Protein AF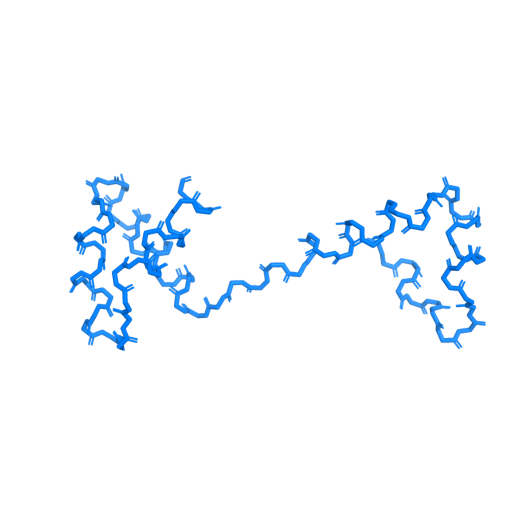-A0AAW8RB76-F1 (afdb_monomer)

pLDDT: mean 85.6, std 10.04, range [54.69, 95.81]

Secondary structure (DSSP, 8-state):
-HHHHHSTTTS-HHHHHHHTT--HHHHHHHHHHTT----HHHHHHHHHHHHTTT-S-HHHHHHHHTTTS---HHHHHHHHHHH-

Solvent-accessible surface area (backbone atoms only — not comparable to full-atom values): 5126 Å² total; per-residue (Å²): 119,64,69,56,70,74,42,52,91,83,40,56,70,67,60,49,24,59,75,71,73,44,53,69,67,58,50,58,61,51,59,56,66,79,59,74,71,68,50,73,65,50,48,50,53,52,49,56,33,57,77,50,70,64,72,55,52,50,69,59,49,37,66,58,47,50,79,81,39,96,69,60,62,66,58,44,42,51,46,44,68,75,73,104

Organism: Carnobacterium divergens (NCBI:txid2748)

Mean predicted aligned error: 9.51 Å

Sequence (84 aa):
MKFIKQNTDAFSITKLTELVGISRSFYYRHQNKEKVKFSYLEQRIQQLTKENHFLYGYRKIHTLISKEFSVDINKVARAMRKYG

Structure (mmCIF, N/CA/C/O backbone):
data_AF-A0AAW8RB76-F1
#
_entry.id   AF-A0AAW8RB76-F1
#
loop_
_atom_site.group_PDB
_atom_site.id
_atom_site.type_symbol
_atom_site.label_atom_id
_atom_site.label_alt_id
_atom_site.label_comp_id
_atom_site.label_asym_id
_atom_site.label_entity_id
_atom_site.label_seq_id
_atom_site.pdbx_PDB_ins_code
_atom_site.Cartn_x
_atom_site.Cartn_y
_atom_site.Cartn_z
_atom_site.occupancy
_atom_site.B_iso_or_equiv
_atom_site.auth_seq_id
_atom_site.auth_comp_id
_atom_site.auth_asym_id
_atom_site.auth_atom_id
_atom_site.pdbx_PDB_model_num
ATOM 1 N N . MET A 1 1 ? 8.445 8.003 -17.193 1.00 66.62 1 MET A N 1
ATOM 2 C CA . MET A 1 1 ? 9.105 7.220 -18.281 1.00 66.62 1 MET A CA 1
ATOM 3 C C . MET A 1 1 ? 8.217 7.062 -19.518 1.00 66.62 1 MET A C 1
ATOM 5 O O . MET A 1 1 ? 8.009 5.959 -20.020 1.00 66.62 1 MET A O 1
ATOM 9 N N . LYS A 1 2 ? 7.668 8.174 -20.018 1.00 73.81 2 LYS A N 1
ATOM 10 C CA . LYS A 1 2 ? 6.580 8.156 -21.006 1.00 73.81 2 LYS A CA 1
ATOM 11 C C . LYS A 1 2 ? 7.079 7.868 -22.430 1.00 73.81 2 LYS A C 1
ATOM 13 O O . LYS A 1 2 ? 6.473 7.056 -23.111 1.00 73.81 2 LYS A O 1
ATOM 18 N N . PHE A 1 3 ? 8.238 8.422 -22.797 1.00 82.81 3 PHE A N 1
ATOM 19 C CA . PHE A 1 3 ? 8.881 8.234 -24.104 1.00 82.81 3 PHE A CA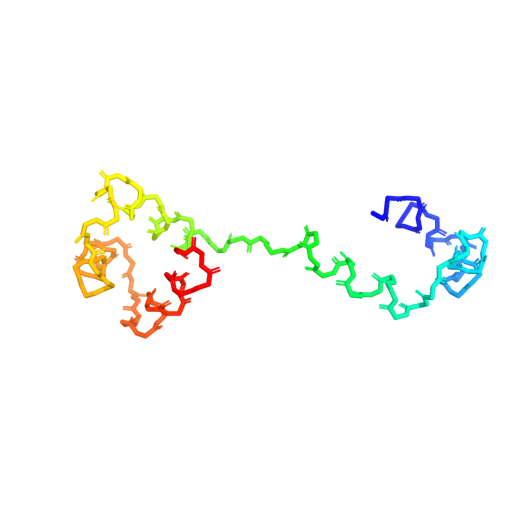 1
ATOM 20 C C . PHE A 1 3 ? 9.182 6.762 -24.431 1.00 82.81 3 PHE A C 1
ATOM 22 O O . PHE A 1 3 ? 8.767 6.265 -25.472 1.00 82.81 3 PHE A O 1
ATOM 29 N N . ILE A 1 4 ? 9.830 6.035 -23.511 1.00 84.00 4 ILE A N 1
ATOM 30 C CA . ILE A 1 4 ? 10.158 4.613 -23.715 1.00 84.00 4 ILE A CA 1
ATOM 31 C C . ILE A 1 4 ? 8.877 3.780 -23.847 1.00 84.00 4 ILE A C 1
ATOM 33 O O . ILE A 1 4 ? 8.784 2.966 -24.751 1.00 84.00 4 ILE A O 1
ATOM 37 N N . LYS A 1 5 ? 7.858 4.027 -23.007 1.00 82.62 5 LYS A N 1
ATOM 38 C CA . LYS A 1 5 ? 6.548 3.345 -23.085 1.00 82.62 5 LYS A CA 1
ATOM 39 C C . LYS A 1 5 ? 5.794 3.589 -24.398 1.00 82.62 5 LYS A C 1
ATOM 41 O O . LYS A 1 5 ? 4.973 2.763 -24.754 1.00 82.62 5 LYS A O 1
ATOM 46 N N . GLN A 1 6 ? 5.998 4.729 -25.053 1.00 85.25 6 GLN A N 1
ATOM 47 C CA . GLN A 1 6 ? 5.307 5.076 -26.301 1.00 85.25 6 GLN A CA 1
ATOM 48 C C . GLN A 1 6 ? 5.965 4.456 -27.537 1.00 85.25 6 GLN A C 1
ATOM 50 O O . GLN A 1 6 ? 5.340 4.398 -28.585 1.00 85.25 6 GLN A O 1
ATOM 55 N N . ASN A 1 7 ? 7.218 4.012 -27.419 1.00 85.94 7 ASN A N 1
ATOM 56 C CA . ASN A 1 7 ? 8.021 3.527 -28.542 1.00 85.94 7 ASN A CA 1
ATOM 57 C C . ASN A 1 7 ? 8.417 2.050 -28.394 1.00 85.94 7 ASN A C 1
ATOM 59 O O . ASN A 1 7 ? 9.217 1.549 -29.184 1.00 85.94 7 ASN A O 1
ATOM 63 N N . THR A 1 8 ? 7.861 1.341 -27.404 1.00 83.38 8 THR A N 1
ATOM 64 C CA . THR A 1 8 ? 8.094 -0.099 -27.192 1.00 83.38 8 THR A CA 1
ATOM 65 C C . THR A 1 8 ? 7.627 -0.969 -28.347 1.00 83.38 8 THR A C 1
ATOM 67 O O . THR A 1 8 ? 8.162 -2.058 -28.523 1.00 83.38 8 THR A O 1
ATOM 70 N N . ASP A 1 9 ? 6.653 -0.497 -29.123 1.00 84.44 9 ASP A N 1
ATOM 71 C CA . ASP A 1 9 ? 6.072 -1.261 -30.230 1.00 84.44 9 ASP A CA 1
ATOM 72 C C . ASP A 1 9 ? 6.992 -1.257 -31.462 1.00 84.44 9 ASP A C 1
ATOM 74 O O . ASP A 1 9 ? 6.956 -2.177 -32.273 1.00 84.44 9 ASP A O 1
ATOM 78 N N . ALA A 1 10 ? 7.857 -0.242 -31.576 1.00 87.25 10 ALA A N 1
ATOM 79 C CA . ALA A 1 10 ? 8.792 -0.071 -32.687 1.00 87.25 10 ALA A CA 1
ATOM 80 C C . ALA A 1 10 ? 10.237 -0.468 -32.335 1.00 87.25 10 ALA A C 1
ATOM 82 O O . ALA A 1 10 ? 11.001 -0.872 -33.211 1.00 87.25 10 ALA A O 1
ATOM 83 N N . PHE A 1 11 ? 10.639 -0.362 -31.062 1.00 88.12 11 PHE A N 1
ATOM 84 C CA . PHE A 1 11 ? 12.023 -0.582 -30.638 1.00 88.12 11 PHE A CA 1
ATOM 85 C C . PHE A 1 11 ? 12.127 -1.375 -29.336 1.00 88.12 11 PHE A C 1
ATOM 87 O O . PHE A 1 11 ? 11.299 -1.267 -28.432 1.00 88.12 11 PHE A O 1
ATOM 94 N N . SER A 1 12 ? 13.220 -2.132 -29.199 1.00 89.50 12 SER A N 1
ATOM 95 C CA . SER A 1 12 ? 13.511 -2.848 -27.959 1.00 89.50 12 SER A CA 1
ATOM 96 C C . SER A 1 12 ? 13.819 -1.879 -26.814 1.00 89.50 12 SER A C 1
ATOM 98 O O . SER A 1 12 ? 14.453 -0.838 -27.003 1.00 89.50 12 SER A O 1
ATOM 100 N N . ILE A 1 13 ? 13.432 -2.262 -25.590 1.00 88.06 13 ILE A N 1
ATOM 101 C CA . ILE A 1 13 ? 13.728 -1.491 -24.370 1.00 88.06 13 ILE A CA 1
ATOM 102 C C . ILE A 1 13 ? 15.222 -1.175 -24.264 1.00 88.06 13 ILE A C 1
ATOM 104 O O . ILE A 1 13 ? 15.563 -0.073 -23.860 1.00 88.06 13 ILE A O 1
ATOM 108 N N . THR A 1 14 ? 16.100 -2.100 -24.662 1.00 89.44 14 THR A N 1
ATOM 109 C CA . THR A 1 14 ? 17.556 -1.901 -24.651 1.00 89.44 14 THR A CA 1
ATOM 110 C C . THR A 1 14 ? 17.966 -0.687 -25.485 1.00 89.44 14 THR A C 1
ATOM 112 O O . THR A 1 14 ? 18.559 0.239 -24.936 1.00 89.44 14 THR A O 1
ATOM 115 N N . LYS A 1 15 ? 17.549 -0.630 -26.759 1.00 89.56 15 LYS A N 1
ATOM 116 C CA . LYS A 1 15 ? 17.856 0.499 -27.653 1.00 89.56 15 LYS A CA 1
ATOM 117 C C . LYS A 1 15 ? 17.268 1.810 -27.141 1.00 89.56 15 LYS A C 1
ATOM 119 O O . LYS A 1 15 ? 17.917 2.847 -27.191 1.00 89.56 15 LYS A O 1
ATOM 124 N N . LEU A 1 16 ? 16.047 1.768 -26.611 1.00 91.06 16 LEU A N 1
ATOM 125 C CA . LEU A 1 16 ? 15.392 2.952 -26.055 1.00 91.06 16 LEU A CA 1
ATOM 126 C C . LEU A 1 16 ? 16.101 3.468 -24.796 1.00 91.06 16 LEU A C 1
ATOM 128 O O . LEU A 1 16 ? 16.197 4.675 -24.596 1.00 91.06 16 LEU A O 1
ATOM 132 N N . THR A 1 17 ? 16.601 2.573 -23.942 1.00 90.62 17 THR A N 1
ATOM 133 C CA . THR A 1 17 ? 17.362 2.960 -22.747 1.00 90.62 17 THR A CA 1
ATOM 134 C C . THR A 1 17 ? 18.741 3.509 -23.098 1.00 90.62 17 THR A C 1
ATOM 136 O O . THR A 1 17 ? 19.149 4.502 -22.502 1.00 90.62 17 THR A O 1
ATOM 139 N N . GLU A 1 18 ? 19.407 2.937 -24.105 1.00 90.06 18 GLU A N 1
ATOM 140 C CA . GLU A 1 18 ? 20.676 3.441 -24.647 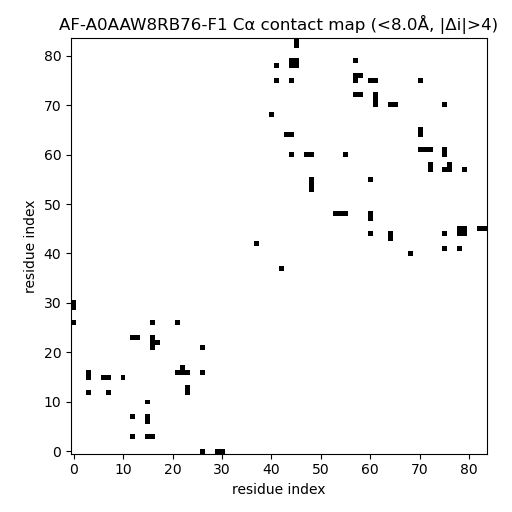1.00 90.06 18 GLU A CA 1
ATOM 141 C C . GLU A 1 18 ? 20.508 4.837 -25.252 1.00 90.06 18 GLU A C 1
ATOM 143 O O . GLU A 1 18 ? 21.262 5.743 -24.911 1.00 90.06 18 GLU A O 1
ATOM 148 N N . LEU A 1 19 ? 19.464 5.043 -26.063 1.00 89.62 19 LEU A N 1
ATOM 149 C CA . LEU A 1 19 ? 19.159 6.332 -26.691 1.00 89.62 19 LEU A CA 1
ATOM 150 C C . LEU A 1 19 ? 18.920 7.450 -25.665 1.00 89.62 19 LEU A C 1
ATOM 152 O O . LEU A 1 19 ? 19.315 8.591 -25.878 1.00 89.62 19 LEU A O 1
ATOM 156 N N . VAL A 1 20 ? 18.259 7.125 -24.552 1.00 86.69 20 VAL A N 1
ATOM 157 C CA . VAL A 1 20 ? 17.939 8.080 -23.477 1.00 86.69 20 VAL A CA 1
ATOM 158 C C . VAL A 1 20 ? 19.086 8.196 -22.456 1.00 86.69 20 VAL A C 1
ATOM 160 O O . VAL A 1 20 ? 19.021 9.020 -21.547 1.00 86.69 20 VAL A O 1
ATOM 163 N N . GLY A 1 21 ? 20.142 7.385 -22.579 1.00 90.00 21 GLY A N 1
ATOM 164 C CA . GLY A 1 21 ? 21.289 7.401 -21.669 1.00 90.00 21 GLY A CA 1
ATOM 165 C C . GLY A 1 21 ? 20.981 6.881 -20.260 1.00 90.00 21 GLY A C 1
ATOM 166 O O . GLY A 1 21 ? 21.618 7.292 -19.293 1.00 90.00 21 GLY A O 1
ATOM 167 N N . ILE A 1 22 ? 19.995 5.990 -20.110 1.00 89.69 22 ILE A N 1
ATOM 168 C CA . ILE A 1 22 ? 19.634 5.387 -18.818 1.00 89.69 22 ILE A CA 1
ATOM 169 C C . ILE A 1 22 ? 19.920 3.888 -18.811 1.00 89.69 22 ILE A C 1
ATOM 171 O O . ILE A 1 22 ? 19.835 3.212 -19.830 1.00 89.69 22 ILE A O 1
ATOM 175 N N . SER A 1 23 ? 20.189 3.314 -17.640 1.00 88.88 23 SER A N 1
ATOM 176 C CA . SER A 1 23 ? 20.315 1.860 -17.536 1.00 88.88 23 SER A CA 1
ATOM 177 C C . SER A 1 23 ? 18.948 1.164 -17.590 1.00 88.88 23 SER A C 1
ATOM 179 O O . SER A 1 23 ? 17.942 1.671 -17.079 1.00 88.88 23 SER A O 1
ATOM 181 N N . ARG A 1 24 ? 18.907 -0.066 -18.123 1.00 88.50 24 ARG A N 1
ATOM 182 C CA . ARG A 1 24 ? 17.705 -0.927 -18.065 1.00 88.50 24 ARG A CA 1
ATOM 183 C C . ARG A 1 24 ? 17.198 -1.114 -16.634 1.00 88.50 24 ARG A C 1
ATOM 185 O O . ARG A 1 24 ? 15.993 -1.127 -16.394 1.00 88.50 24 ARG A O 1
ATOM 192 N N . SER A 1 25 ? 18.104 -1.223 -15.666 1.00 87.00 25 SER A N 1
ATOM 193 C CA . SER A 1 25 ? 17.756 -1.334 -14.248 1.00 87.00 25 SER A CA 1
ATOM 194 C C . SER A 1 25 ? 17.130 -0.046 -13.706 1.00 87.00 25 SER A C 1
ATOM 196 O O . SER A 1 25 ? 16.166 -0.112 -12.943 1.00 87.00 25 SER A O 1
ATOM 198 N N . PHE A 1 26 ? 17.598 1.133 -14.128 1.00 87.75 26 PHE A N 1
ATOM 199 C CA . PHE A 1 26 ? 16.931 2.398 -13.816 1.00 87.75 26 PHE A CA 1
ATOM 200 C C . PHE A 1 26 ? 15.512 2.446 -14.395 1.00 87.75 26 PHE A C 1
ATOM 202 O O . PHE A 1 26 ? 14.595 2.825 -13.659 1.00 87.75 26 PHE A O 1
ATOM 209 N N . TYR A 1 27 ? 15.327 1.994 -15.643 1.00 87.00 27 TYR A N 1
ATOM 210 C CA . TYR A 1 27 ? 14.020 1.880 -16.297 1.00 87.00 27 TYR A CA 1
ATOM 211 C C . TYR A 1 27 ? 13.019 1.055 -15.477 1.00 87.00 27 TYR A C 1
ATOM 213 O O . TYR A 1 27 ? 12.020 1.589 -14.992 1.00 87.00 27 TYR A O 1
ATOM 221 N N . TYR A 1 28 ? 13.313 -0.221 -15.230 1.00 86.19 28 TYR A N 1
ATOM 222 C CA . TYR A 1 28 ? 12.374 -1.108 -14.535 1.00 86.19 28 TYR A CA 1
ATOM 223 C C . TYR A 1 28 ? 12.095 -0.681 -13.084 1.00 86.19 28 TYR A C 1
ATOM 225 O O . TYR A 1 28 ? 10.956 -0.773 -12.621 1.00 86.19 28 TYR A O 1
ATOM 233 N N . ARG A 1 29 ? 13.091 -0.134 -12.368 1.00 81.75 29 ARG A N 1
ATOM 234 C CA . ARG A 1 29 ? 12.885 0.387 -11.001 1.00 81.75 29 ARG A CA 1
ATOM 235 C C . ARG A 1 29 ? 11.869 1.527 -10.955 1.00 81.75 29 ARG A C 1
ATOM 237 O O . ARG A 1 29 ? 11.064 1.584 -10.029 1.00 81.75 29 ARG A O 1
ATOM 244 N N . HIS A 1 30 ? 11.902 2.437 -11.924 1.00 76.81 30 HIS A N 1
ATOM 245 C CA . HIS A 1 30 ? 11.013 3.603 -11.946 1.00 76.81 30 HIS A CA 1
ATOM 246 C C . HIS A 1 30 ? 9.676 3.318 -12.632 1.00 76.81 30 HIS A C 1
ATOM 248 O O . HIS A 1 30 ? 8.675 3.945 -12.290 1.00 76.81 30 HIS A O 1
ATOM 254 N N . GLN A 1 31 ? 9.616 2.318 -13.513 1.00 73.25 31 GLN A N 1
ATOM 255 C CA . GLN A 1 31 ? 8.367 1.836 -14.099 1.00 73.25 31 GLN A CA 1
ATOM 256 C C . GLN A 1 31 ? 7.391 1.300 -13.034 1.00 73.25 31 GLN A C 1
ATOM 258 O O . GLN A 1 31 ? 6.184 1.525 -13.142 1.00 73.25 31 GLN A O 1
ATOM 263 N N . ASN A 1 32 ? 7.906 0.638 -11.992 1.00 62.78 32 ASN A N 1
ATOM 264 C CA . ASN A 1 32 ? 7.102 0.084 -10.896 1.00 62.78 32 ASN A CA 1
ATOM 265 C C . ASN A 1 32 ? 6.648 1.141 -9.876 1.00 62.78 32 ASN A C 1
ATOM 267 O O . ASN A 1 32 ? 5.593 0.986 -9.262 1.00 62.78 32 ASN A O 1
ATOM 271 N N . LYS A 1 33 ? 7.393 2.244 -9.728 1.00 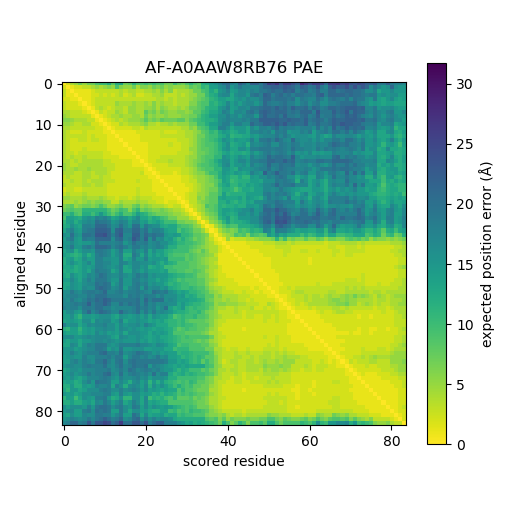61.75 33 LYS A N 1
ATOM 272 C CA . LYS A 1 33 ? 7.007 3.363 -8.849 1.00 61.75 33 LYS A CA 1
ATOM 273 C C . LYS A 1 33 ? 5.805 4.142 -9.389 1.00 61.75 33 LYS A C 1
ATOM 275 O O . LYS A 1 33 ? 4.970 4.575 -8.607 1.00 61.75 33 LYS A O 1
ATOM 280 N N . GLU A 1 34 ? 5.664 4.249 -10.714 1.00 56.88 34 GLU A N 1
ATOM 281 C CA . GLU A 1 34 ? 4.508 4.902 -11.360 1.00 56.88 34 GLU A CA 1
ATOM 282 C C . GLU A 1 34 ? 3.183 4.118 -11.189 1.00 56.88 34 GLU A C 1
ATOM 284 O O . GLU A 1 34 ? 2.123 4.633 -11.538 1.00 56.88 34 GLU A O 1
ATOM 289 N N . LYS A 1 35 ? 3.209 2.872 -10.687 1.00 54.69 35 LYS A N 1
ATOM 290 C CA . LYS A 1 35 ? 2.046 1.965 -10.657 1.00 54.69 35 LYS A CA 1
ATOM 291 C C . LYS A 1 35 ? 1.685 1.434 -9.271 1.00 54.69 35 LYS A C 1
ATOM 293 O O . LYS A 1 35 ? 1.043 0.388 -9.183 1.00 54.69 35 LYS A O 1
ATOM 298 N N . VAL A 1 36 ? 2.001 2.135 -8.183 1.00 56.44 36 VAL A N 1
ATOM 299 C CA . VAL A 1 36 ? 1.345 1.812 -6.904 1.00 56.44 36 VAL A CA 1
ATOM 300 C C . VAL A 1 36 ? -0.091 2.346 -6.960 1.00 56.44 36 VAL A C 1
ATOM 302 O O . VAL A 1 36 ? -0.439 3.332 -6.322 1.00 56.44 36 VAL A O 1
ATOM 305 N N . LYS A 1 37 ? -0.930 1.717 -7.792 1.00 58.12 37 LYS A N 1
ATOM 306 C CA . LYS A 1 37 ? -2.377 1.881 -7.728 1.00 58.12 37 LYS A CA 1
ATOM 307 C C . LYS A 1 37 ? -2.793 1.306 -6.383 1.00 58.12 37 LYS A C 1
ATOM 309 O O . LYS A 1 37 ? -2.700 0.099 -6.176 1.00 58.12 37 LYS A O 1
ATOM 314 N N . PHE A 1 38 ? -3.185 2.180 -5.468 1.00 62.69 38 PHE A N 1
ATOM 315 C CA . PHE A 1 38 ? -3.799 1.770 -4.217 1.00 62.69 38 PHE A CA 1
ATOM 316 C C . PHE A 1 38 ? -5.011 0.901 -4.537 1.00 62.69 38 PHE A C 1
ATOM 318 O O . PHE A 1 38 ? -5.850 1.299 -5.354 1.00 62.69 38 PHE A O 1
ATOM 325 N N . SER A 1 39 ? -5.119 -0.260 -3.896 1.00 79.56 39 SER A N 1
ATOM 326 C CA . SER A 1 39 ? -6.401 -0.960 -3.882 1.00 79.56 39 SER A CA 1
ATOM 327 C C . SER A 1 39 ? -7.458 -0.052 -3.247 1.00 79.56 39 SER A C 1
ATOM 329 O O . SER A 1 39 ? -7.135 0.777 -2.394 1.00 79.56 39 SER A O 1
ATOM 331 N N . TYR A 1 40 ? -8.723 -0.208 -3.638 1.00 85.75 40 TYR A N 1
ATOM 332 C CA . TYR A 1 40 ? -9.829 0.576 -3.073 1.00 85.75 40 TYR A CA 1
ATOM 333 C C . TYR A 1 40 ? -9.841 0.540 -1.530 1.00 85.75 40 TYR A C 1
ATOM 335 O O . TYR A 1 40 ? -10.024 1.560 -0.872 1.00 85.75 40 TYR A O 1
ATOM 343 N N . LEU A 1 41 ? -9.497 -0.617 -0.957 1.00 87.06 41 LEU A N 1
ATOM 344 C CA . LEU A 1 41 ? -9.299 -0.809 0.477 1.00 87.06 41 LEU A CA 1
ATOM 345 C C . LEU A 1 41 ? -8.175 0.071 1.056 1.00 87.06 41 LEU A C 1
ATOM 347 O O . LEU A 1 41 ? -8.371 0.719 2.079 1.00 87.06 41 LEU A O 1
ATOM 351 N N . GLU A 1 42 ? -6.997 0.107 0.427 1.00 88.31 42 GLU A N 1
ATOM 352 C CA . GLU A 1 42 ? -5.877 0.945 0.887 1.00 88.31 42 GLU A CA 1
ATOM 353 C C . GLU A 1 42 ? -6.217 2.440 0.807 1.00 88.31 42 GLU A C 1
ATOM 355 O O . GLU A 1 42 ? -5.849 3.193 1.709 1.00 88.31 42 GLU A O 1
ATOM 360 N N . GLN A 1 43 ? -6.959 2.862 -0.225 1.00 89.75 43 GLN A N 1
ATOM 361 C CA . GLN A 1 43 ? -7.452 4.240 -0.339 1.00 89.75 43 GLN A CA 1
ATOM 362 C C . GLN A 1 43 ? -8.394 4.580 0.815 1.00 89.75 43 GLN A C 1
ATOM 364 O O . GLN A 1 43 ? -8.223 5.609 1.466 1.00 89.75 43 GLN A O 1
ATOM 369 N N . ARG A 1 44 ? -9.347 3.690 1.121 1.00 92.38 44 ARG A N 1
ATOM 370 C CA . ARG A 1 44 ? -10.296 3.892 2.220 1.00 92.38 44 ARG A CA 1
ATOM 371 C C . ARG A 1 44 ? -9.605 3.927 3.585 1.00 92.38 44 ARG A C 1
ATOM 373 O O . ARG A 1 44 ? -9.922 4.789 4.397 1.00 92.38 44 ARG A O 1
ATOM 380 N N . ILE A 1 45 ? -8.620 3.057 3.821 1.00 91.25 45 ILE A N 1
ATOM 381 C CA . ILE A 1 45 ? -7.799 3.066 5.047 1.00 91.25 45 ILE A CA 1
ATOM 382 C C . ILE A 1 45 ? -7.050 4.397 5.196 1.00 91.25 45 ILE A C 1
ATOM 384 O O . ILE A 1 45 ? -7.038 4.980 6.283 1.00 91.25 45 ILE A O 1
ATOM 388 N N . GLN A 1 46 ? -6.439 4.899 4.119 1.00 90.06 46 GLN A N 1
ATOM 389 C CA . GLN A 1 46 ? -5.742 6.186 4.148 1.00 90.06 46 GLN A CA 1
ATOM 390 C C . GLN A 1 46 ? -6.717 7.343 4.408 1.00 90.06 46 GLN A C 1
ATOM 392 O O . GLN A 1 46 ? -6.412 8.229 5.206 1.00 90.06 46 GLN A O 1
ATOM 397 N N . GLN A 1 47 ? -7.890 7.313 3.776 1.00 91.81 47 GLN A N 1
ATOM 398 C CA . GLN A 1 47 ? -8.942 8.305 3.967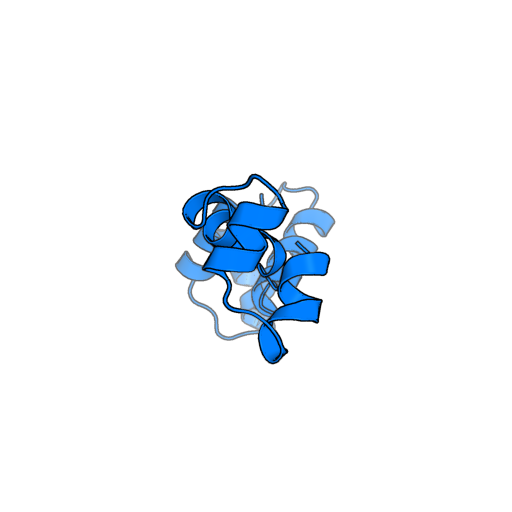 1.00 91.81 47 GLN A CA 1
ATOM 399 C C . GLN A 1 47 ? -9.412 8.350 5.428 1.00 91.81 47 GLN A C 1
ATOM 401 O O . GLN A 1 47 ? -9.361 9.411 6.043 1.00 91.81 47 GLN A O 1
ATOM 406 N N . LEU A 1 48 ? -9.752 7.199 6.021 1.00 92.62 48 LEU A N 1
ATOM 407 C CA . LEU A 1 48 ? -10.154 7.106 7.431 1.00 92.62 48 LEU A CA 1
ATOM 408 C C . LEU A 1 48 ? -9.059 7.611 8.376 1.00 92.62 48 LEU A C 1
ATOM 410 O O . LEU A 1 48 ? -9.347 8.256 9.382 1.00 92.62 48 LEU A O 1
ATOM 414 N N . THR A 1 49 ? -7.793 7.340 8.058 1.00 91.25 49 THR A N 1
ATOM 415 C CA . THR A 1 49 ? -6.666 7.808 8.874 1.00 91.25 49 THR A CA 1
ATOM 416 C C . THR A 1 49 ? -6.545 9.336 8.826 1.00 91.25 49 THR A C 1
ATOM 418 O O . THR A 1 49 ? -6.363 9.963 9.869 1.00 91.25 49 THR A O 1
ATOM 421 N N . LYS A 1 50 ? -6.707 9.943 7.640 1.00 89.88 50 LYS A N 1
ATOM 422 C CA . LYS A 1 50 ? -6.699 11.404 7.451 1.00 89.88 50 LYS A CA 1
ATOM 423 C C . LYS A 1 50 ? -7.891 12.086 8.122 1.00 89.88 50 LYS A C 1
ATOM 425 O O . LYS A 1 50 ? -7.695 13.071 8.822 1.00 89.88 50 LYS A O 1
ATOM 430 N N . GLU A 1 51 ? -9.098 11.544 7.967 1.00 92.19 51 GLU A N 1
ATOM 431 C CA . GLU A 1 51 ? -10.320 12.052 8.617 1.00 92.19 51 GLU A CA 1
ATOM 432 C C . GLU A 1 51 ? -10.178 12.079 10.144 1.00 92.19 51 GLU A C 1
ATOM 434 O O . GLU A 1 51 ? -10.577 13.035 10.805 1.00 92.19 51 GLU A O 1
ATOM 439 N N . ASN A 1 52 ? -9.520 11.066 10.711 1.00 90.31 52 ASN A N 1
ATOM 440 C CA . ASN A 1 52 ? -9.255 10.974 12.145 1.00 90.31 52 ASN A CA 1
ATOM 441 C C . ASN A 1 52 ? -7.929 11.632 12.564 1.00 90.31 52 ASN A C 1
ATOM 443 O O . ASN A 1 52 ? -7.450 11.379 13.669 1.00 90.31 52 ASN A O 1
ATOM 447 N N . HIS A 1 53 ? -7.326 12.455 11.698 1.00 88.38 53 HIS A N 1
ATOM 448 C CA . HIS A 1 53 ? -6.126 13.244 11.994 1.00 88.38 53 HIS A CA 1
ATOM 449 C C . HIS A 1 53 ? -4.962 12.394 12.532 1.00 88.38 53 HIS A C 1
ATOM 451 O O . HIS A 1 53 ? -4.213 12.829 13.401 1.00 88.38 53 HIS A O 1
ATOM 457 N N . PHE A 1 54 ? -4.830 11.154 12.044 1.00 85.62 54 PHE A N 1
ATOM 458 C CA . PHE A 1 54 ? -3.812 10.182 12.467 1.00 85.62 54 PHE A CA 1
ATOM 459 C C . PHE A 1 54 ? -3.844 9.815 13.963 1.00 85.62 54 PHE A C 1
ATOM 461 O O . PHE A 1 54 ? -2.960 9.115 14.451 1.00 85.62 54 PHE A O 1
ATOM 468 N N . LEU A 1 55 ? -4.891 10.211 14.693 1.00 90.06 55 LEU A N 1
ATOM 469 C CA . LEU A 1 55 ? -5.042 9.923 16.119 1.00 90.06 55 LEU A CA 1
ATOM 470 C C . LEU A 1 55 ? -5.343 8.438 16.372 1.00 90.06 55 LEU A C 1
ATOM 472 O O . LEU A 1 55 ? -5.112 7.896 17.454 1.00 90.06 55 LEU A O 1
ATOM 476 N N . TYR A 1 56 ? -5.928 7.773 15.376 1.00 92.75 56 TYR A N 1
ATOM 477 C CA . TYR A 1 56 ? -6.355 6.386 15.469 1.00 92.75 56 TYR A CA 1
ATOM 478 C C . TYR A 1 56 ? -5.283 5.458 14.910 1.00 92.75 56 TYR A C 1
ATOM 480 O O . TYR A 1 56 ? -4.972 5.476 13.723 1.00 92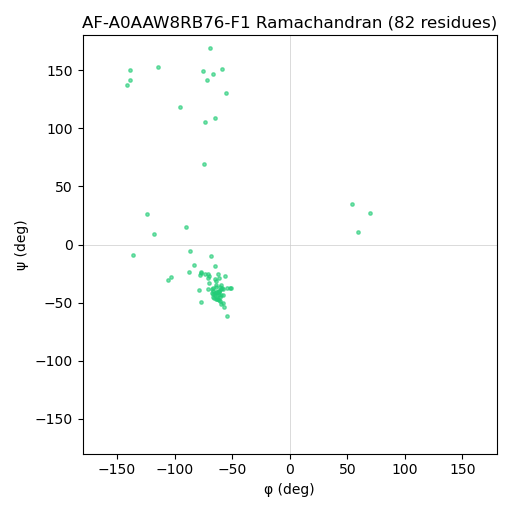.75 56 TYR A O 1
ATOM 488 N N . GLY A 1 57 ? -4.762 4.585 15.774 1.00 91.19 57 GLY A N 1
ATOM 489 C CA . GLY A 1 57 ? -3.902 3.483 15.353 1.00 91.19 57 GLY A CA 1
ATOM 490 C C . GLY A 1 57 ? -4.661 2.411 14.561 1.00 91.19 57 GLY A C 1
ATOM 491 O O . GLY A 1 57 ? -5.895 2.358 14.553 1.00 91.19 57 GLY A O 1
ATOM 492 N N . TYR A 1 58 ? -3.912 1.487 13.957 1.00 93.62 58 TYR A N 1
ATOM 493 C CA . TYR A 1 58 ? -4.455 0.480 13.035 1.00 93.62 58 TYR A CA 1
ATOM 494 C C . TYR A 1 58 ? -5.566 -0.401 13.611 1.00 93.62 58 TYR A C 1
ATOM 496 O O . TYR A 1 58 ? -6.419 -0.855 12.856 1.00 93.62 58 TYR A O 1
ATOM 504 N N . ARG A 1 59 ? -5.604 -0.620 14.932 1.00 94.69 59 ARG A N 1
ATOM 505 C CA . ARG A 1 59 ? -6.688 -1.370 15.587 1.00 94.69 59 ARG A CA 1
ATOM 506 C C . ARG A 1 59 ? -8.029 -0.640 15.487 1.00 94.69 59 ARG A C 1
ATOM 508 O O . ARG A 1 59 ? -9.021 -1.251 15.114 1.00 94.69 59 ARG A O 1
ATOM 515 N N . LYS A 1 60 ? -8.049 0.671 15.759 1.00 95.31 60 LYS A N 1
ATOM 516 C CA . LYS A 1 60 ? -9.267 1.490 15.640 1.00 95.31 60 LYS A CA 1
ATOM 517 C C . LYS A 1 60 ? -9.699 1.626 14.182 1.00 95.31 60 LYS A C 1
ATOM 519 O O . LYS A 1 60 ? -10.878 1.476 13.885 1.00 95.31 60 LYS A O 1
ATOM 524 N N . ILE A 1 61 ? -8.745 1.837 13.271 1.00 94.88 61 ILE A N 1
ATOM 525 C CA . ILE A 1 61 ? -9.032 1.873 11.83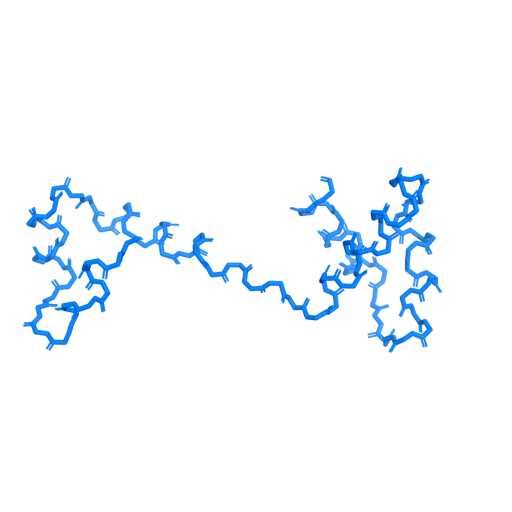1 1.00 94.88 61 ILE A CA 1
ATOM 526 C C . ILE A 1 61 ? -9.591 0.529 11.347 1.00 94.88 61 ILE A C 1
ATOM 528 O O . ILE A 1 61 ? -10.555 0.524 10.588 1.00 94.88 61 ILE A O 1
ATOM 532 N N . HIS A 1 62 ? -9.059 -0.602 11.833 1.00 95.81 62 HIS A N 1
ATOM 533 C CA . HIS A 1 62 ? -9.579 -1.942 11.536 1.00 95.81 62 HIS A CA 1
ATOM 534 C C . HIS A 1 62 ? -11.048 -2.102 11.945 1.00 95.81 62 HIS A C 1
ATOM 536 O O . HIS A 1 62 ? -11.840 -2.588 11.147 1.00 95.81 62 HIS A O 1
ATOM 542 N N . THR A 1 63 ? -11.438 -1.619 13.127 1.00 95.44 63 THR A N 1
ATOM 543 C CA . THR A 1 63 ? -12.841 -1.658 13.581 1.00 95.44 63 THR A CA 1
ATOM 544 C C . THR A 1 63 ? -1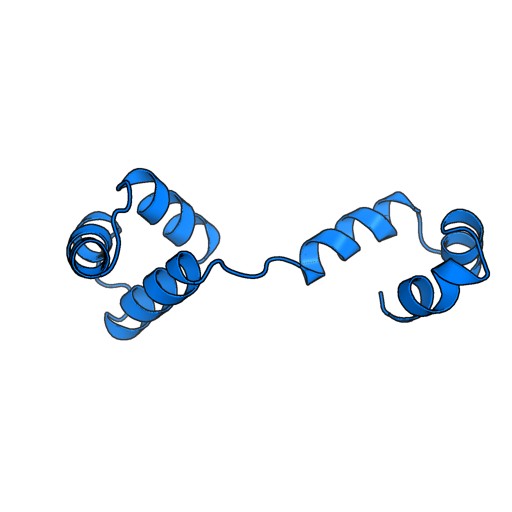3.783 -0.802 12.726 1.00 95.44 63 THR A C 1
ATOM 546 O O . THR A 1 63 ? -14.971 -1.101 12.627 1.00 95.44 63 THR A O 1
ATOM 549 N N . LEU A 1 64 ? -13.284 0.280 12.125 1.00 93.94 64 LEU A N 1
ATOM 550 C CA . LEU A 1 64 ? -14.078 1.132 11.236 1.00 93.94 64 LEU A CA 1
ATOM 551 C C . LEU A 1 64 ? -14.241 0.488 9.856 1.00 93.94 64 LEU A C 1
ATOM 553 O O . LEU A 1 64 ? -15.358 0.354 9.368 1.00 93.94 64 LEU A O 1
ATOM 557 N N . ILE A 1 65 ? -13.135 0.037 9.259 1.00 93.75 65 ILE A N 1
ATOM 558 C CA . ILE A 1 65 ? -13.121 -0.559 7.918 1.00 93.75 65 ILE A CA 1
ATOM 559 C C . ILE A 1 65 ? -13.796 -1.940 7.891 1.00 93.75 65 ILE A C 1
ATOM 561 O O . ILE A 1 65 ? -14.344 -2.318 6.860 1.00 93.75 65 ILE A O 1
ATOM 565 N N . SER A 1 66 ? -13.805 -2.683 9.007 1.00 92.81 66 SER A N 1
ATOM 566 C CA . SER A 1 66 ? -14.435 -4.009 9.089 1.00 92.81 66 SER A CA 1
ATOM 567 C C . SER A 1 66 ? -15.955 -3.973 8.914 1.00 92.81 66 SER A C 1
ATOM 569 O O . SER A 1 66 ? -16.556 -4.996 8.598 1.00 92.81 66 SER A O 1
ATOM 571 N N . LYS A 1 67 ? -16.575 -2.796 9.086 1.00 91.75 67 LYS A N 1
ATOM 572 C CA . LYS A 1 67 ? -18.000 -2.567 8.808 1.00 91.75 67 LYS A CA 1
ATOM 573 C C . LYS A 1 67 ? -18.309 -2.507 7.311 1.00 91.75 67 LYS A C 1
ATOM 575 O O . LYS A 1 67 ? -19.437 -2.765 6.916 1.00 91.75 67 LYS A O 1
ATOM 580 N N . GLU A 1 68 ? -17.318 -2.149 6.498 1.00 90.38 68 GLU A N 1
ATOM 581 C CA . GLU A 1 68 ? -17.449 -1.961 5.048 1.00 90.38 68 GLU A CA 1
ATOM 582 C C . GLU A 1 68 ? -16.803 -3.119 4.263 1.00 90.38 68 GLU A C 1
ATOM 584 O O . GLU A 1 68 ? -17.258 -3.471 3.177 1.00 90.38 68 GLU A O 1
ATOM 589 N N . PHE A 1 69 ? -15.749 -3.737 4.810 1.00 88.56 69 PHE A N 1
ATOM 590 C CA . PHE A 1 69 ? -14.956 -4.772 4.146 1.00 88.56 69 PHE A CA 1
ATOM 591 C C . PHE A 1 69 ? -14.597 -5.909 5.097 1.00 88.56 69 PHE A C 1
ATOM 593 O O . PHE A 1 69 ? -14.158 -5.681 6.222 1.00 88.56 69 PHE A O 1
ATOM 600 N N . SER A 1 70 ? -14.623 -7.145 4.598 1.00 90.12 70 SER A N 1
ATOM 601 C CA . SER A 1 70 ? -13.942 -8.249 5.279 1.00 90.12 70 SER A CA 1
ATOM 602 C C . SER A 1 70 ? -12.430 -8.105 5.085 1.00 90.12 70 SER A C 1
ATOM 604 O O . SER A 1 70 ? -11.903 -8.301 3.986 1.00 90.12 70 SER A O 1
ATOM 606 N N . VAL A 1 71 ? -11.722 -7.687 6.138 1.00 89.75 71 VAL A N 1
ATOM 607 C CA . VAL A 1 71 ? -10.280 -7.424 6.090 1.00 89.75 71 VAL A CA 1
ATOM 608 C C . VAL A 1 71 ? -9.570 -7.877 7.362 1.00 89.75 71 VAL A C 1
ATOM 610 O O . VAL A 1 71 ? -10.015 -7.633 8.483 1.00 89.75 71 VAL A O 1
ATOM 613 N N . ASP A 1 72 ? -8.414 -8.508 7.168 1.00 92.06 72 ASP A N 1
ATOM 614 C CA . ASP A 1 72 ? -7.513 -8.897 8.247 1.00 92.06 72 ASP A CA 1
ATOM 615 C C . ASP A 1 72 ? -6.800 -7.685 8.866 1.00 92.06 72 ASP A C 1
ATOM 617 O O . ASP A 1 72 ? -6.335 -6.775 8.167 1.00 92.06 72 ASP A O 1
ATOM 621 N N . ILE A 1 73 ? -6.638 -7.706 10.187 1.00 92.81 73 ILE A N 1
ATOM 622 C CA . ILE A 1 73 ? -6.017 -6.615 10.944 1.00 92.81 73 ILE A CA 1
ATOM 623 C C . ILE A 1 73 ? -4.572 -6.331 10.507 1.00 92.81 73 ILE A C 1
ATOM 625 O O . ILE A 1 73 ? -4.157 -5.170 10.437 1.00 92.81 73 ILE A O 1
ATOM 629 N N . ASN A 1 74 ? -3.809 -7.358 10.120 1.00 93.25 74 ASN A N 1
ATOM 630 C CA . ASN A 1 74 ? -2.434 -7.188 9.654 1.00 93.25 74 ASN A CA 1
ATOM 631 C C . ASN A 1 74 ? -2.388 -6.522 8.280 1.00 93.25 74 ASN A C 1
ATOM 633 O O . ASN A 1 74 ? -1.419 -5.834 7.955 1.00 93.25 74 ASN A O 1
ATOM 637 N N . LYS A 1 75 ? -3.428 -6.705 7.457 1.00 90.44 75 LYS A N 1
ATOM 638 C CA . LYS A 1 75 ? -3.536 -6.017 6.168 1.00 90.44 75 LYS A CA 1
ATOM 639 C C . LYS A 1 75 ? -3.716 -4.514 6.374 1.00 90.44 75 LYS A C 1
ATOM 641 O O . LYS A 1 75 ? -3.042 -3.744 5.693 1.00 90.44 75 LYS A O 1
ATOM 646 N N . VAL A 1 76 ? -4.517 -4.109 7.362 1.00 92.50 76 VAL A N 1
ATOM 647 C CA . VAL A 1 76 ? -4.665 -2.699 7.762 1.00 92.50 76 VAL A CA 1
ATOM 648 C C . VAL A 1 76 ? -3.351 -2.138 8.303 1.00 92.50 76 VAL A C 1
ATOM 650 O O . VAL A 1 76 ? -2.904 -1.089 7.847 1.00 92.50 76 VAL A O 1
ATOM 653 N N . ALA A 1 77 ? -2.677 -2.865 9.199 1.00 92.81 77 ALA A N 1
ATOM 654 C CA . ALA A 1 77 ? -1.387 -2.443 9.749 1.00 92.81 77 ALA A CA 1
ATOM 655 C C . ALA A 1 77 ? -0.314 -2.252 8.661 1.00 92.81 77 ALA A C 1
ATOM 657 O O . ALA A 1 77 ? 0.409 -1.256 8.669 1.00 92.81 77 ALA A O 1
ATOM 658 N N . ARG A 1 78 ? -0.228 -3.173 7.688 1.00 91.25 78 ARG A N 1
ATOM 659 C CA . ARG A 1 78 ? 0.691 -3.054 6.543 1.00 91.25 78 ARG A CA 1
ATOM 660 C C . ARG A 1 78 ? 0.351 -1.865 5.649 1.00 91.25 78 ARG A C 1
ATOM 662 O O . ARG A 1 78 ? 1.266 -1.155 5.242 1.00 91.25 78 ARG A O 1
ATOM 669 N N . ALA A 1 79 ? -0.932 -1.645 5.360 1.00 89.12 79 ALA A N 1
ATOM 670 C CA . ALA A 1 79 ? -1.378 -0.496 4.577 1.00 89.12 79 ALA A CA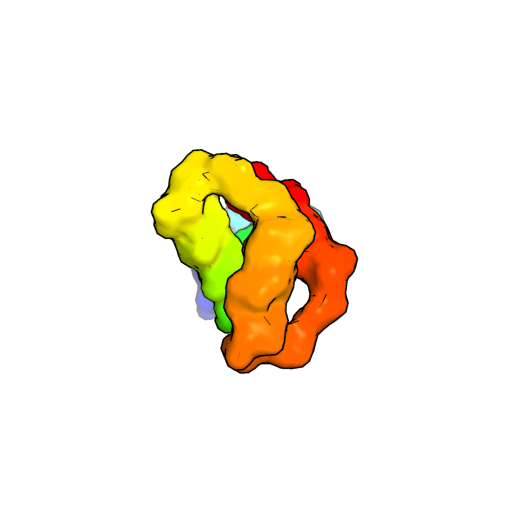 1
ATOM 671 C C . ALA A 1 79 ? -1.010 0.819 5.279 1.00 89.12 79 ALA A C 1
ATOM 673 O O . ALA A 1 79 ? -0.381 1.679 4.673 1.00 89.12 79 ALA A O 1
ATOM 674 N N . MET A 1 80 ? -1.296 0.941 6.577 1.00 90.31 80 MET A N 1
ATOM 675 C CA . MET A 1 80 ? -0.922 2.127 7.348 1.00 90.31 80 MET A CA 1
ATOM 676 C C . MET A 1 80 ? 0.594 2.314 7.437 1.00 90.31 80 MET A C 1
ATOM 678 O O . MET A 1 80 ? 1.061 3.419 7.239 1.00 90.31 80 MET A O 1
ATOM 682 N N . ARG A 1 81 ? 1.397 1.262 7.636 1.00 89.12 81 ARG A N 1
ATOM 683 C CA . ARG A 1 81 ? 2.870 1.391 7.657 1.00 89.12 81 ARG A CA 1
ATOM 684 C C . ARG A 1 81 ? 3.458 1.840 6.315 1.00 89.12 81 ARG A C 1
ATOM 686 O O . ARG A 1 81 ? 4.519 2.451 6.279 1.00 89.12 81 ARG A O 1
ATOM 693 N N . LYS A 1 82 ? 2.819 1.470 5.207 1.00 83.38 82 LYS A N 1
ATOM 694 C CA . LYS A 1 82 ? 3.286 1.799 3.856 1.00 83.38 82 LYS A CA 1
ATOM 695 C C . LYS A 1 82 ? 2.987 3.253 3.469 1.00 83.38 82 LYS A C 1
ATOM 697 O O . LYS A 1 82 ? 3.649 3.767 2.572 1.00 83.38 82 LYS A O 1
ATOM 702 N N . TYR A 1 83 ? 1.988 3.878 4.097 1.00 73.25 83 TYR A N 1
ATOM 703 C CA . TYR A 1 83 ? 1.403 5.143 3.635 1.00 73.25 83 TYR A CA 1
ATOM 704 C C . TYR A 1 83 ? 1.130 6.192 4.721 1.00 73.25 83 TYR A C 1
ATOM 706 O O . TYR A 1 83 ? 0.700 7.293 4.371 1.00 73.25 83 TYR A O 1
ATOM 714 N N . GLY A 1 84 ? 1.264 5.828 5.993 1.00 59.75 84 GLY A N 1
ATOM 715 C CA . GLY A 1 84 ? 1.121 6.701 7.156 1.00 59.75 84 GLY A CA 1
ATOM 716 C C . GLY A 1 84 ? 2.450 7.243 7.643 1.00 59.75 84 GLY A C 1
ATOM 717 O O . GLY A 1 84 ? 3.503 6.795 7.134 1.00 59.75 84 GLY A O 1
#

Nearest PDB structures (foldseek):
  7rhx-assembly1_A  TM=3.241E-01  e=6.068E+00  Punavirus P1
  7x7q-assembly1_H  TM=2.571E-01  e=6.068E+00  Pseudomonas aeruginosa PAO1

Radius of gyration: 19.05 Å; Cα contacts (8 Å, |Δi|>4): 52; chains: 1; bounding box: 39×22×49 Å

Foldseek 3Di:
DVVLVVCVVPDPSVVVCVVVVHDPVVVVVVVVVVPPPDDPLLVQLVVVCVVVVVPDDLVVSCVVCVVVDDDDSVVSNVSVVVPD

InterPro domains:
  IPR025948 HTH-like domain [PF13276] (41-84)